Protein AF-A0A6I3SPV4-F1 (afdb_monomer_lite)

pLDDT: mean 96.74, std 4.32, range [66.31, 98.88]

Structure (mmCIF, N/CA/C/O backbone):
data_AF-A0A6I3SPV4-F1
#
_entry.id   AF-A0A6I3SPV4-F1
#
loop_
_atom_site.group_PDB
_atom_site.id
_atom_site.type_symbol
_atom_site.label_atom_id
_atom_site.label_alt_id
_atom_site.label_comp_id
_atom_site.label_asym_id
_atom_site.label_entity_id
_atom_site.label_seq_id
_atom_site.pdbx_PDB_ins_code
_atom_site.Cartn_x
_atom_site.Cartn_y
_atom_site.Cartn_z
_atom_site.occupancy
_atom_site.B_iso_or_equiv
_atom_site.auth_seq_id
_atom_site.auth_comp_id
_atom_site.auth_asym_id
_atom_site.auth_atom_id
_atom_site.pdbx_PDB_model_num
ATOM 1 N N . MET A 1 1 ? -2.740 8.419 16.083 1.00 66.31 1 MET A N 1
ATOM 2 C CA . MET A 1 1 ? -3.372 7.149 16.501 1.00 66.31 1 MET A CA 1
ATOM 3 C C . MET A 1 1 ? -3.318 6.277 15.277 1.00 66.31 1 MET A C 1
ATOM 5 O O . MET A 1 1 ? -3.723 6.752 14.220 1.00 66.31 1 MET A O 1
ATOM 9 N N . ALA A 1 2 ? -2.817 5.054 15.417 1.00 84.31 2 ALA A N 1
ATOM 10 C CA . ALA A 1 2 ? -2.594 4.194 14.269 1.00 84.31 2 ALA A CA 1
ATOM 11 C C . ALA A 1 2 ? -3.888 3.917 13.501 1.00 84.31 2 ALA A C 1
ATOM 13 O O . ALA A 1 2 ? -4.949 3.723 14.100 1.00 84.31 2 ALA A O 1
ATOM 14 N N . VAL A 1 3 ? -3.783 3.879 12.174 1.00 94.44 3 VAL A N 1
ATOM 15 C CA . VAL A 1 3 ? -4.878 3.508 11.282 1.00 94.44 3 VAL A CA 1
ATOM 16 C C . VAL A 1 3 ? -5.363 2.109 11.643 1.00 94.44 3 VAL A C 1
ATOM 18 O O . VAL A 1 3 ? -4.580 1.164 11.753 1.00 94.44 3 VAL A O 1
ATOM 21 N N . ASN A 1 4 ? -6.679 1.968 11.812 1.00 95.75 4 ASN A N 1
ATOM 22 C CA . ASN A 1 4 ? -7.297 0.673 12.048 1.00 95.75 4 ASN A CA 1
ATOM 23 C C . ASN A 1 4 ? -7.181 -0.180 10.769 1.00 95.75 4 ASN A C 1
ATOM 25 O O . ASN A 1 4 ? -7.647 0.256 9.715 1.00 95.75 4 ASN A O 1
ATOM 29 N N . PRO A 1 5 ? -6.641 -1.411 10.832 1.00 96.44 5 PRO A N 1
ATOM 30 C CA . PRO A 1 5 ? -6.553 -2.287 9.667 1.00 96.44 5 PRO A CA 1
ATOM 31 C C . PRO A 1 5 ? -7.883 -2.483 8.932 1.00 96.44 5 PRO A C 1
ATOM 33 O O . PRO A 1 5 ? -7.904 -2.590 7.714 1.00 96.44 5 PRO A O 1
ATOM 36 N N . ASN A 1 6 ? -9.004 -2.517 9.654 1.00 97.00 6 ASN A N 1
ATOM 37 C CA . ASN A 1 6 ? -10.325 -2.729 9.063 1.00 97.00 6 ASN A CA 1
ATOM 38 C C . ASN A 1 6 ? -10.937 -1.448 8.473 1.00 97.00 6 ASN A C 1
ATOM 40 O O . ASN A 1 6 ? -12.001 -1.520 7.867 1.00 97.00 6 ASN A O 1
ATOM 44 N N . SER A 1 7 ? -10.307 -0.281 8.659 1.00 97.12 7 SER A N 1
ATOM 45 C CA . SER A 1 7 ? -10.754 0.973 8.046 1.00 97.12 7 SER A CA 1
ATOM 46 C C . SER A 1 7 ? -10.005 1.322 6.761 1.00 97.12 7 SER A C 1
ATOM 48 O O . SER A 1 7 ? -10.378 2.292 6.101 1.00 97.12 7 SER A O 1
ATOM 50 N N . VAL A 1 8 ? -8.981 0.548 6.379 1.00 98.19 8 VAL A N 1
ATOM 51 C CA . VAL A 1 8 ? -8.329 0.679 5.071 1.00 98.19 8 VAL A CA 1
ATOM 52 C C . VAL A 1 8 ? -9.319 0.253 3.993 1.00 98.19 8 VAL A C 1
ATOM 54 O O . VAL A 1 8 ? -9.788 -0.881 3.977 1.00 98.19 8 VAL A O 1
ATOM 57 N N . ILE A 1 9 ? -9.636 1.181 3.097 1.00 98.38 9 ILE A N 1
ATOM 58 C CA . ILE A 1 9 ? -10.591 0.973 2.005 1.00 98.38 9 ILE A CA 1
ATOM 59 C C . ILE A 1 9 ? -9.862 0.413 0.792 1.00 98.38 9 ILE A C 1
ATOM 61 O O . ILE A 1 9 ? -10.363 -0.485 0.124 1.00 98.38 9 ILE A O 1
ATOM 65 N N . TYR A 1 10 ? -8.683 0.963 0.508 1.00 98.50 10 TYR A N 1
ATOM 66 C CA . TYR A 1 10 ? -7.884 0.573 -0.638 1.00 98.50 10 TYR A CA 1
ATOM 67 C C . TYR A 1 10 ? -6.418 0.944 -0.426 1.00 98.50 10 TYR A C 1
ATOM 69 O O . 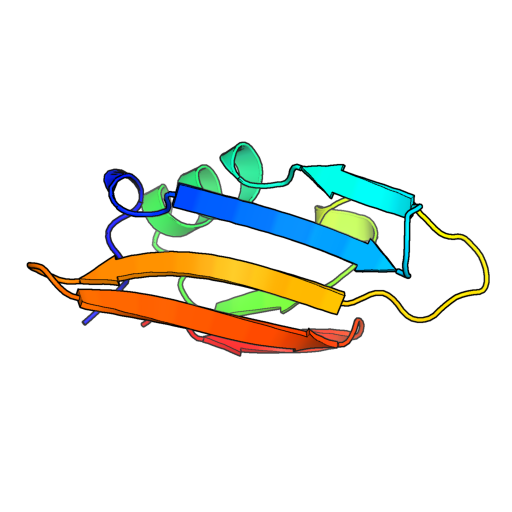TYR A 1 10 ? -6.111 2.003 0.127 1.00 98.50 10 TYR A O 1
ATOM 77 N N . ALA A 1 11 ? -5.514 0.106 -0.921 1.00 98.56 11 ALA A N 1
ATOM 78 C CA . ALA A 1 11 ? -4.123 0.461 -1.122 1.00 98.56 11 ALA A CA 1
ATOM 79 C C . ALA A 1 11 ? -3.614 -0.071 -2.461 1.00 98.56 11 ALA A C 1
ATOM 81 O O . ALA A 1 11 ? -3.830 -1.233 -2.801 1.00 98.56 11 ALA A O 1
ATOM 82 N N . GLY A 1 12 ? -2.892 0.773 -3.191 1.00 98.69 12 GLY A N 1
ATOM 83 C CA . GLY A 1 12 ? -2.263 0.406 -4.451 1.00 98.69 12 GLY A CA 1
ATOM 84 C C . GLY A 1 12 ? -0.777 0.712 -4.423 1.00 98.69 12 GLY A C 1
ATOM 85 O O . GLY A 1 12 ? -0.354 1.721 -3.855 1.00 98.69 12 GLY A O 1
ATOM 86 N N . TYR A 1 13 ? 0.008 -0.157 -5.048 1.00 98.88 13 TYR A N 1
ATOM 87 C CA . TYR A 1 13 ? 1.419 0.083 -5.318 1.00 98.88 13 TYR A CA 1
ATOM 88 C C . TYR A 1 13 ? 1.655 -0.035 -6.816 1.00 98.88 13 TYR A C 1
ATOM 90 O O . TYR A 1 13 ? 1.320 -1.061 -7.405 1.00 98.88 13 TYR A O 1
ATOM 98 N N . GLY A 1 14 ? 2.156 1.022 -7.454 1.00 98.56 14 GLY A N 1
ATOM 99 C CA . GLY A 1 14 ? 2.308 1.019 -8.906 1.00 98.56 14 GLY A CA 1
ATOM 100 C C . GLY A 1 14 ? 2.606 2.365 -9.543 1.00 98.56 14 GLY A C 1
ATOM 101 O O . GLY A 1 14 ? 2.923 3.340 -8.863 1.00 98.56 14 GLY A O 1
ATOM 102 N N . CYS A 1 15 ? 2.496 2.398 -10.869 1.00 96.94 15 CYS A N 1
ATOM 103 C CA . CYS A 1 15 ? 2.653 3.592 -11.691 1.00 96.94 15 CYS A CA 1
ATOM 104 C C . CYS A 1 15 ? 1.646 3.570 -12.855 1.00 96.94 15 CYS A C 1
ATOM 106 O O . CYS A 1 15 ? 1.486 2.559 -13.545 1.00 96.94 15 CYS A O 1
ATOM 108 N N . TYR A 1 16 ? 0.953 4.688 -13.091 1.00 92.44 16 TYR A N 1
ATOM 109 C CA . TYR A 1 16 ? -0.111 4.809 -14.098 1.00 92.44 16 TYR A CA 1
ATOM 110 C C . TYR A 1 16 ? -1.163 3.682 -14.013 1.00 92.44 16 TYR A C 1
ATOM 112 O O . TYR A 1 16 ? -1.916 3.609 -13.047 1.00 92.44 16 TYR A O 1
ATOM 120 N N . ARG A 1 17 ? -1.250 2.823 -15.041 1.00 93.06 17 ARG A N 1
ATOM 121 C CA . ARG A 1 17 ? -2.195 1.692 -15.130 1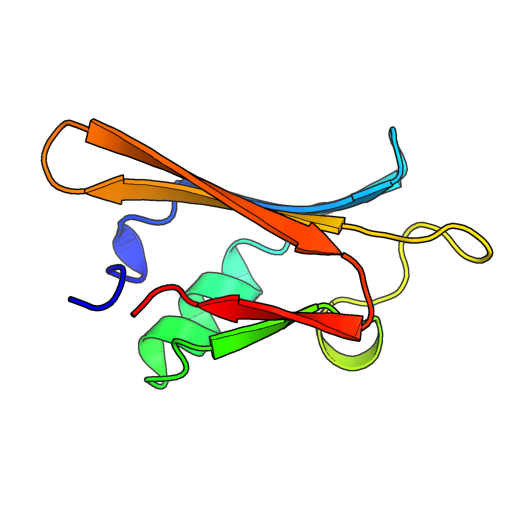.00 93.06 17 ARG A CA 1
ATOM 122 C C . ARG A 1 17 ? -1.579 0.352 -14.702 1.00 93.06 17 ARG A C 1
ATOM 124 O O . ARG A 1 17 ? -2.240 -0.674 -14.809 1.00 93.06 17 ARG A O 1
ATOM 131 N N . LYS A 1 18 ? -0.321 0.352 -14.256 1.00 97.62 18 LYS A N 1
ATOM 132 C CA . LYS A 1 18 ? 0.420 -0.826 -13.800 1.00 97.62 18 LYS A CA 1
ATOM 133 C C . LYS A 1 18 ? 0.507 -0.789 -12.274 1.00 97.62 18 LYS A C 1
ATOM 135 O O . LYS A 1 18 ? 1.474 -0.273 -11.712 1.00 97.62 18 LYS A O 1
ATOM 140 N N . THR A 1 19 ? -0.533 -1.291 -11.617 1.00 98.25 19 THR A N 1
ATOM 141 C CA . THR A 1 19 ? -0.685 -1.200 -10.161 1.00 98.25 19 THR A CA 1
ATOM 142 C C . THR A 1 19 ? -1.180 -2.517 -9.599 1.00 98.25 19 THR A C 1
ATOM 144 O O . THR A 1 19 ? -2.157 -3.075 -10.096 1.00 98.25 19 THR A O 1
ATOM 147 N N . TYR A 1 20 ? -0.526 -2.992 -8.543 1.00 98.69 20 TYR A N 1
ATOM 148 C CA . TYR A 1 20 ? -1.038 -4.085 -7.731 1.00 98.69 20 TYR A CA 1
ATOM 149 C C . TYR A 1 20 ? -1.918 -3.535 -6.614 1.00 98.69 20 TYR A C 1
ATOM 151 O O . TYR A 1 20 ? -1.559 -2.563 -5.945 1.00 98.69 20 TYR A O 1
ATOM 159 N N . ASP A 1 21 ? -3.070 -4.172 -6.413 1.00 98.56 21 ASP A N 1
ATOM 160 C CA . ASP A 1 21 ? -3.856 -3.988 -5.198 1.00 98.56 21 ASP A CA 1
ATOM 161 C C . ASP A 1 21 ? -3.116 -4.670 -4.044 1.00 98.56 21 ASP A C 1
ATOM 163 O O . ASP A 1 21 ? -2.926 -5.887 -4.027 1.00 98.56 21 ASP A O 1
ATOM 167 N N . VAL A 1 22 ? -2.671 -3.859 -3.091 1.00 98.75 22 VAL A N 1
ATOM 168 C CA . VAL A 1 22 ? -1.889 -4.289 -1.928 1.00 98.75 22 VAL A CA 1
ATOM 169 C C . VAL A 1 22 ? -2.658 -4.092 -0.624 1.00 98.75 22 VAL A C 1
ATOM 171 O O . VAL A 1 22 ? -2.075 -4.163 0.460 1.00 98.75 22 VAL A O 1
ATOM 174 N N . THR A 1 23 ? -3.978 -3.887 -0.694 1.00 98.75 23 THR A N 1
ATOM 175 C CA . THR A 1 23 ? -4.852 -3.659 0.470 1.00 98.75 23 THR A CA 1
ATOM 176 C C . THR A 1 23 ? -4.684 -4.760 1.523 1.00 98.75 23 THR A C 1
ATOM 178 O O . THR A 1 23 ? -4.493 -4.481 2.709 1.00 98.75 23 THR A O 1
ATOM 181 N N . GLY A 1 24 ? -4.650 -6.028 1.102 1.00 98.56 24 GLY A N 1
ATOM 182 C CA . GLY A 1 24 ? -4.432 -7.167 2.004 1.00 98.56 24 GLY A CA 1
ATOM 183 C C . GLY A 1 24 ? -3.074 -7.136 2.723 1.00 98.56 24 GLY A C 1
ATOM 184 O O . GLY A 1 24 ? -2.986 -7.470 3.907 1.00 98.56 24 GLY A O 1
ATOM 185 N N . ILE A 1 25 ? -2.021 -6.672 2.044 1.00 98.50 25 ILE A N 1
ATOM 186 C CA . ILE A 1 25 ? -0.669 -6.573 2.612 1.00 98.50 25 ILE A CA 1
ATOM 187 C C . ILE A 1 25 ? -0.627 -5.450 3.654 1.00 98.50 25 ILE A C 1
ATOM 189 O O . ILE A 1 25 ? -0.148 -5.667 4.769 1.00 98.50 25 ILE A O 1
ATOM 193 N N . ILE A 1 26 ? -1.183 -4.275 3.333 1.00 98.38 26 ILE A N 1
ATOM 194 C CA . ILE A 1 26 ? -1.242 -3.129 4.255 1.00 98.38 26 ILE A CA 1
ATOM 195 C C . ILE A 1 26 ? -2.029 -3.479 5.518 1.00 98.38 26 ILE A C 1
ATOM 197 O O . ILE A 1 26 ? -1.539 -3.267 6.628 1.00 98.38 26 ILE A O 1
ATOM 201 N N . THR A 1 27 ? -3.217 -4.070 5.374 1.00 98.31 27 THR A N 1
ATOM 202 C CA . THR A 1 27 ? -4.029 -4.458 6.537 1.00 98.31 27 THR A CA 1
ATOM 203 C C . THR A 1 27 ? -3.334 -5.506 7.404 1.00 98.31 27 THR A C 1
ATOM 205 O O . THR A 1 27 ? -3.372 -5.405 8.628 1.00 98.31 27 THR A O 1
ATOM 208 N N . THR A 1 28 ? -2.628 -6.470 6.806 1.00 98.38 28 THR A N 1
ATOM 209 C CA . THR A 1 28 ? -1.824 -7.452 7.553 1.00 98.38 28 THR A CA 1
ATOM 210 C C . THR A 1 28 ? -0.677 -6.787 8.319 1.00 98.38 28 THR A C 1
ATOM 212 O O . THR A 1 28 ? -0.479 -7.081 9.496 1.00 98.38 28 THR A O 1
ATOM 215 N N . LYS A 1 29 ? 0.046 -5.843 7.704 1.00 97.75 29 LYS A N 1
ATOM 216 C CA . LYS A 1 29 ? 1.114 -5.087 8.381 1.00 97.75 29 LYS A CA 1
ATOM 217 C C . LYS A 1 29 ? 0.590 -4.294 9.577 1.00 97.75 29 LYS A C 1
ATOM 219 O O . LYS A 1 29 ? 1.151 -4.410 10.666 1.00 97.75 29 LYS A O 1
ATOM 224 N N . LEU A 1 30 ? -0.520 -3.575 9.405 1.00 97.12 30 LEU A N 1
ATOM 225 C CA . LEU A 1 30 ? -1.148 -2.814 10.488 1.00 97.12 30 LEU A CA 1
ATOM 226 C C . LEU A 1 30 ? -1.636 -3.730 11.624 1.00 97.12 30 LEU A C 1
ATOM 228 O O . LEU A 1 30 ? -1.441 -3.400 12.791 1.00 97.12 30 LEU A O 1
ATOM 232 N N . ARG A 1 31 ? -2.207 -4.909 11.312 1.00 97.19 31 ARG A N 1
ATOM 233 C CA . ARG A 1 31 ? -2.585 -5.917 12.329 1.00 97.19 31 ARG A CA 1
ATOM 234 C C . ARG A 1 31 ? -1.386 -6.398 13.143 1.00 97.19 31 ARG A C 1
ATOM 236 O O . ARG A 1 31 ? -1.531 -6.670 14.328 1.00 97.19 31 ARG A O 1
ATOM 243 N N . ASN A 1 32 ? -0.210 -6.440 12.524 1.00 97.12 32 ASN A N 1
ATOM 244 C CA . ASN A 1 32 ? 1.050 -6.795 13.173 1.00 97.12 32 ASN A CA 1
ATOM 245 C C . ASN A 1 32 ? 1.732 -5.600 13.870 1.00 97.12 32 ASN A C 1
ATOM 247 O O . ASN A 1 32 ? 2.895 -5.701 14.253 1.00 97.12 32 ASN A O 1
ATOM 251 N N . GLY A 1 33 ? 1.046 -4.460 14.008 1.00 96.06 33 GLY A N 1
ATOM 252 C CA . GLY A 1 33 ? 1.571 -3.260 14.666 1.00 96.06 33 GLY A CA 1
ATOM 253 C C . GLY A 1 33 ? 2.571 -2.455 13.831 1.00 96.06 33 GLY A C 1
ATOM 254 O O . GLY A 1 33 ? 3.179 -1.519 14.344 1.00 96.06 33 GLY A O 1
ATOM 255 N N . GLN A 1 34 ? 2.756 -2.785 12.548 1.00 96.62 34 GLN A N 1
ATOM 256 C CA . GLN A 1 34 ? 3.637 -2.037 11.650 1.00 96.62 34 GLN A CA 1
ATOM 257 C C . GLN A 1 34 ? 2.878 -0.849 11.052 1.00 96.62 34 GLN A C 1
ATOM 259 O O . GLN A 1 34 ? 2.087 -1.021 10.126 1.00 96.62 34 GLN A O 1
ATOM 264 N N . THR A 1 35 ? 3.121 0.354 11.571 1.00 96.50 35 THR A N 1
ATOM 265 C CA . THR A 1 35 ? 2.472 1.598 11.111 1.00 96.50 35 THR A CA 1
ATOM 266 C C . THR A 1 35 ? 3.309 2.394 10.117 1.00 96.50 35 THR A C 1
ATOM 268 O O . THR A 1 35 ? 2.759 3.148 9.319 1.00 96.50 35 THR A O 1
ATOM 271 N N . THR A 1 36 ? 4.628 2.204 10.120 1.00 97.56 36 THR A N 1
ATOM 272 C CA . THR A 1 36 ? 5.524 2.751 9.098 1.00 97.56 36 THR A CA 1
ATOM 273 C C . THR A 1 36 ? 5.690 1.725 7.988 1.00 97.56 36 THR A C 1
ATOM 275 O O . THR A 1 36 ? 6.286 0.666 8.187 1.00 97.56 36 THR A O 1
ATOM 278 N N . ILE A 1 37 ? 5.150 2.035 6.815 1.00 97.81 37 ILE A N 1
ATOM 279 C CA . ILE A 1 37 ? 5.174 1.159 5.651 1.00 97.81 37 ILE A CA 1
ATOM 280 C C . ILE A 1 37 ? 6.259 1.636 4.692 1.00 97.81 37 ILE A C 1
ATOM 282 O O . ILE A 1 37 ? 6.187 2.752 4.183 1.00 97.81 37 ILE A O 1
ATOM 286 N N . HIS A 1 38 ? 7.241 0.779 4.431 1.00 98.31 38 HIS A N 1
ATOM 287 C CA . HIS A 1 38 ? 8.253 1.025 3.411 1.00 98.31 38 HIS A CA 1
ATOM 288 C C . HIS A 1 38 ? 7.718 0.637 2.029 1.00 98.31 38 HIS A C 1
ATOM 290 O O . HIS A 1 38 ? 7.275 -0.497 1.831 1.00 98.31 38 HIS A O 1
ATOM 296 N N . ALA A 1 39 ? 7.733 1.574 1.083 1.00 98.50 39 ALA A N 1
ATOM 297 C CA . ALA A 1 39 ? 7.260 1.348 -0.275 1.00 98.50 39 ALA A CA 1
ATOM 298 C C . ALA A 1 39 ? 8.345 0.682 -1.133 1.00 98.50 39 ALA A C 1
ATOM 300 O O . ALA A 1 39 ? 9.203 1.369 -1.682 1.00 98.50 39 ALA A O 1
ATOM 301 N N . SER A 1 40 ? 8.313 -0.647 -1.279 1.00 98.44 40 SER A N 1
ATOM 302 C CA . SER A 1 40 ? 9.317 -1.376 -2.068 1.00 98.44 40 SER A CA 1
ATOM 303 C C . SER A 1 40 ? 8.775 -2.596 -2.817 1.00 98.44 40 SER A C 1
ATOM 305 O O . SER A 1 40 ? 7.790 -3.220 -2.410 1.00 98.44 40 SER A O 1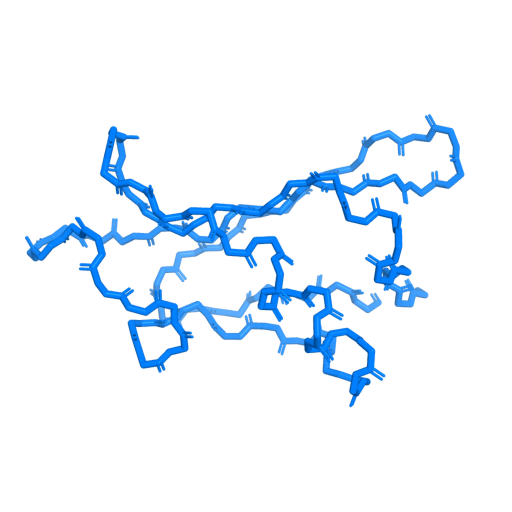
ATOM 307 N N . ASN A 1 41 ? 9.484 -2.974 -3.885 1.00 98.56 41 ASN A N 1
ATOM 308 C CA . ASN A 1 41 ? 9.193 -4.173 -4.678 1.00 98.56 41 ASN A CA 1
ATOM 309 C C . ASN A 1 41 ? 9.341 -5.464 -3.867 1.00 98.56 41 ASN A C 1
ATOM 311 O O . ASN A 1 41 ? 8.607 -6.414 -4.111 1.00 98.56 41 ASN A O 1
ATOM 315 N N . ASP A 1 42 ? 10.227 -5.498 -2.870 1.00 98.25 42 ASP A N 1
ATOM 316 C CA . ASP A 1 42 ? 10.393 -6.673 -2.003 1.00 98.25 42 ASP A CA 1
ATOM 317 C C . ASP A 1 42 ? 9.154 -6.936 -1.137 1.00 98.25 42 ASP A C 1
ATOM 319 O O . ASP A 1 42 ? 8.885 -8.069 -0.743 1.00 98.25 42 ASP A O 1
ATOM 323 N N . VAL A 1 43 ? 8.388 -5.884 -0.830 1.00 97.44 43 VAL A N 1
ATOM 324 C CA . VAL A 1 43 ? 7.170 -5.982 -0.021 1.00 97.44 43 VAL A CA 1
ATOM 325 C C . VAL A 1 43 ? 5.943 -6.248 -0.890 1.00 97.44 43 VAL A C 1
ATOM 327 O O . VAL A 1 43 ? 5.069 -7.015 -0.489 1.00 97.44 43 VAL A O 1
ATOM 330 N N . PHE A 1 44 ? 5.851 -5.593 -2.049 1.00 98.31 44 PHE A N 1
ATOM 331 C CA . PHE A 1 44 ? 4.621 -5.532 -2.846 1.00 98.31 44 PHE A CA 1
ATOM 332 C C . PHE A 1 44 ? 4.703 -6.236 -4.207 1.00 98.31 44 PHE A C 1
ATOM 334 O O . PHE A 1 44 ? 3.676 -6.403 -4.861 1.00 98.31 44 PHE A O 1
ATOM 341 N N . GLY A 1 45 ? 5.893 -6.655 -4.634 1.00 98.25 45 GLY A N 1
ATOM 342 C CA . GLY A 1 45 ? 6.193 -7.007 -6.021 1.00 98.25 45 GLY A CA 1
ATOM 343 C C . GLY A 1 45 ? 6.422 -5.771 -6.900 1.00 98.25 45 GLY A C 1
ATOM 344 O O . GLY A 1 45 ? 6.113 -4.648 -6.503 1.00 98.25 45 GLY A O 1
ATOM 345 N N . ASP A 1 46 ? 6.951 -5.987 -8.109 1.00 98.38 46 ASP A N 1
ATOM 346 C CA . ASP A 1 46 ? 7.178 -4.924 -9.097 1.00 98.38 46 ASP A CA 1
ATOM 347 C C . ASP A 1 46 ? 6.122 -4.978 -10.221 1.00 98.38 46 ASP A C 1
ATOM 349 O O . ASP A 1 46 ? 6.217 -5.814 -11.126 1.00 98.38 46 ASP A O 1
ATOM 353 N N . PRO A 1 47 ? 5.084 -4.127 -10.179 1.00 98.31 47 PRO A N 1
ATOM 354 C CA . PRO A 1 47 ? 4.081 -4.043 -11.239 1.00 98.31 47 PRO A CA 1
ATOM 355 C C . PRO A 1 47 ? 4.559 -3.259 -12.468 1.00 98.31 47 PRO A C 1
ATOM 357 O O . PRO A 1 47 ? 3.957 -3.380 -13.537 1.00 98.31 47 PRO A O 1
ATOM 360 N N . ALA A 1 48 ? 5.597 -2.428 -12.341 1.00 98.00 48 ALA A N 1
ATO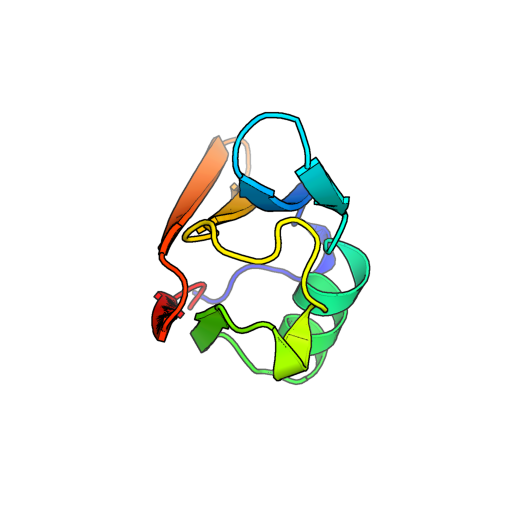M 361 C CA . ALA A 1 48 ? 6.033 -1.505 -13.384 1.00 98.00 48 ALA A CA 1
ATOM 362 C C . ALA A 1 48 ? 7.571 -1.441 -13.464 1.00 98.00 48 ALA A C 1
ATOM 364 O O . ALA A 1 48 ? 8.164 -0.428 -13.080 1.00 98.00 48 ALA A O 1
ATOM 365 N N . PRO A 1 49 ? 8.227 -2.493 -13.993 1.00 97.50 49 PRO A N 1
ATOM 366 C CA . PRO A 1 49 ? 9.680 -2.525 -14.093 1.00 97.50 49 PRO A CA 1
ATOM 367 C C . PRO A 1 49 ? 10.226 -1.354 -14.913 1.00 97.50 49 PRO A C 1
ATOM 369 O O . PRO A 1 49 ? 9.746 -1.082 -16.015 1.00 97.50 49 PRO A O 1
ATOM 372 N N . GLY A 1 50 ? 11.242 -0.680 -14.372 1.00 97.00 50 GLY A N 1
ATOM 373 C CA . GLY A 1 50 ? 11.868 0.503 -14.974 1.00 97.00 50 GLY A CA 1
ATOM 374 C C . GLY A 1 50 ? 11.194 1.838 -14.634 1.00 97.00 50 GLY A C 1
ATOM 375 O O . GLY A 1 50 ? 11.797 2.882 -14.868 1.00 97.00 50 GLY A O 1
ATOM 376 N N . ASP A 1 51 ? 10.003 1.819 -14.029 1.00 98.12 51 ASP A N 1
ATOM 377 C CA . ASP A 1 51 ? 9.276 3.015 -13.600 1.00 98.12 51 ASP A CA 1
ATOM 378 C C . ASP A 1 51 ? 9.310 3.159 -12.065 1.00 98.12 51 ASP A C 1
ATOM 380 O O . ASP A 1 51 ? 9.190 2.173 -11.327 1.00 98.12 51 ASP A O 1
ATOM 384 N N . LYS A 1 52 ? 9.418 4.400 -11.558 1.00 98.00 52 LYS A N 1
ATOM 385 C CA . LYS A 1 52 ? 9.240 4.671 -10.120 1.00 98.00 52 LYS A CA 1
ATOM 386 C C . LYS A 1 52 ? 7.777 4.429 -9.747 1.00 98.00 52 LYS A C 1
ATOM 388 O O . LYS A 1 52 ? 6.878 5.021 -10.347 1.00 98.00 52 LYS A O 1
ATOM 393 N N . LYS A 1 53 ? 7.542 3.581 -8.745 1.00 98.69 53 LYS A N 1
ATOM 394 C CA . LYS A 1 53 ? 6.190 3.284 -8.240 1.00 98.69 53 LYS A CA 1
ATOM 395 C C . LYS A 1 53 ? 5.855 4.141 -7.029 1.00 98.69 53 LYS A C 1
ATOM 397 O O . LYS A 1 53 ? 6.736 4.711 -6.387 1.00 98.69 53 LYS A O 1
ATOM 402 N N . TYR A 1 54 ? 4.574 4.200 -6.700 1.00 98.62 54 TYR A N 1
ATOM 403 C CA . TYR A 1 54 ? 4.052 4.922 -5.549 1.00 98.62 54 TYR A CA 1
ATOM 404 C C . TYR A 1 54 ? 3.109 4.020 -4.770 1.00 98.62 54 TYR A C 1
ATOM 406 O O . TYR A 1 54 ? 2.273 3.336 -5.361 1.00 98.62 54 TYR A O 1
ATOM 414 N N . LEU A 1 55 ? 3.244 4.036 -3.446 1.00 98.81 55 LEU A N 1
ATOM 415 C CA . LEU A 1 55 ? 2.263 3.459 -2.538 1.00 98.81 55 LEU A CA 1
ATOM 416 C C . LEU A 1 55 ? 1.252 4.547 -2.199 1.00 98.81 55 LEU A C 1
ATOM 418 O O . LEU A 1 55 ? 1.630 5.577 -1.643 1.00 98.81 55 LEU A O 1
ATOM 422 N N . TYR A 1 56 ? -0.020 4.306 -2.488 1.00 98.00 56 TYR A N 1
ATOM 423 C CA . TYR A 1 56 ? -1.117 5.166 -2.064 1.00 98.00 56 TYR A CA 1
ATOM 424 C C . TYR A 1 56 ? -2.125 4.355 -1.258 1.00 98.00 56 TYR A C 1
ATOM 426 O O . TYR A 1 56 ? -2.497 3.246 -1.637 1.00 98.00 56 TYR A O 1
ATOM 434 N N . VAL A 1 57 ? -2.553 4.905 -0.127 1.00 98.62 57 VAL A N 1
ATOM 435 C CA . VAL A 1 57 ? -3.456 4.245 0.820 1.00 98.62 57 VAL A CA 1
ATOM 436 C C . VAL A 1 57 ? -4.619 5.178 1.105 1.00 98.62 57 VAL A C 1
ATOM 438 O O . VAL A 1 57 ? -4.411 6.360 1.370 1.00 98.62 57 VAL A O 1
ATOM 441 N N . VAL A 1 58 ? -5.834 4.641 1.066 1.00 98.44 58 VAL A N 1
ATOM 442 C CA . VAL A 1 58 ? -7.080 5.328 1.412 1.00 98.44 58 VAL A CA 1
ATOM 443 C C . VAL A 1 58 ? -7.722 4.593 2.579 1.00 98.44 58 VAL A C 1
ATOM 445 O O . VAL A 1 58 ? -7.897 3.373 2.536 1.00 98.44 58 VAL A O 1
ATOM 448 N N . TRP A 1 59 ? -8.088 5.324 3.627 1.00 98.00 59 TRP A N 1
ATOM 449 C CA . TRP A 1 59 ? -8.712 4.754 4.819 1.00 98.00 59 TRP A CA 1
ATOM 450 C C . TRP A 1 59 ? -9.770 5.684 5.403 1.00 98.00 59 TRP A C 1
ATOM 452 O O . TRP A 1 59 ? -9.797 6.886 5.130 1.00 98.00 59 TRP A O 1
ATOM 462 N N . LYS A 1 60 ? -10.641 5.116 6.234 1.00 97.25 60 LYS A N 1
ATOM 463 C CA . LYS A 1 60 ? -11.618 5.863 7.022 1.00 97.25 60 LYS A CA 1
ATOM 464 C C . LYS A 1 60 ? -11.055 6.177 8.410 1.00 97.25 60 LYS A C 1
ATOM 466 O O . LYS A 1 60 ? -10.516 5.293 9.081 1.00 97.25 60 LYS A O 1
ATOM 471 N N . GLU A 1 61 ? -11.224 7.412 8.862 1.00 94.12 61 GLU A N 1
ATOM 472 C CA . GLU A 1 61 ? -11.005 7.834 10.247 1.00 94.12 61 GLU A CA 1
ATOM 473 C C . GLU A 1 61 ? -12.283 8.515 10.754 1.00 94.12 61 GLU A C 1
ATOM 475 O O . GLU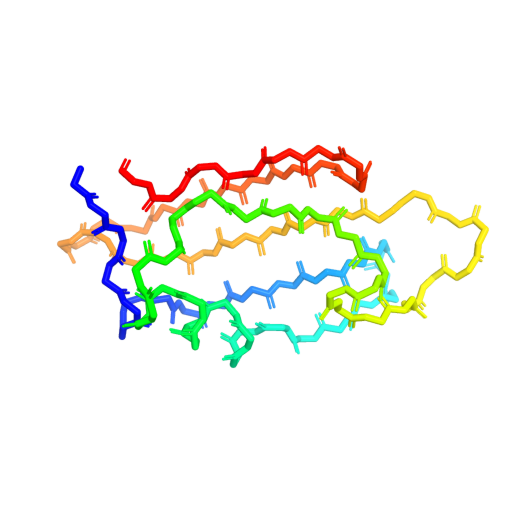 A 1 61 ? -12.606 9.638 10.365 1.00 94.12 61 GLU A O 1
ATOM 480 N N . GLY A 1 62 ? -13.061 7.800 11.572 1.00 90.81 62 GLY A N 1
ATOM 481 C CA . GLY A 1 62 ? -14.421 8.223 11.914 1.00 90.81 62 GLY A CA 1
ATOM 482 C C . GLY A 1 62 ? -15.305 8.245 10.666 1.00 90.81 62 GLY A C 1
ATOM 483 O O . GLY A 1 62 ? -15.500 7.202 10.043 1.00 90.81 62 GLY A O 1
ATOM 484 N N . ASP A 1 63 ? -15.810 9.422 10.293 1.00 93.12 63 ASP A N 1
ATOM 485 C CA . ASP A 1 63 ? -16.570 9.650 9.054 1.00 93.12 63 ASP A CA 1
ATOM 486 C C . ASP A 1 63 ? -15.756 10.281 7.923 1.00 93.12 63 ASP A C 1
ATOM 488 O O . ASP A 1 63 ? -16.243 10.406 6.801 1.00 93.12 63 ASP A O 1
ATOM 492 N N . LEU A 1 64 ? -14.493 10.615 8.185 1.00 95.50 64 LEU A N 1
ATOM 493 C CA . LEU A 1 64 ? -13.615 11.217 7.195 1.00 95.50 64 LEU A CA 1
ATOM 494 C C . LEU A 1 64 ? -12.903 10.145 6.376 1.00 95.50 64 LEU A C 1
ATOM 496 O O . LEU A 1 64 ? -12.369 9.173 6.913 1.00 95.50 64 LEU A O 1
ATOM 500 N N . LEU A 1 65 ? -12.845 10.371 5.067 1.00 96.38 65 LEU A N 1
ATOM 501 C CA . LEU A 1 65 ? -11.925 9.669 4.185 1.00 96.38 65 LEU A CA 1
ATOM 502 C C . LEU A 1 65 ? -10.588 10.401 4.191 1.00 96.38 65 LEU A C 1
ATOM 504 O O . LEU A 1 65 ? -10.521 11.599 3.916 1.00 96.38 65 LEU A O 1
ATOM 508 N N . LYS A 1 66 ? -9.524 9.667 4.501 1.00 97.00 66 LYS A N 1
ATOM 509 C CA . LYS A 1 66 ? -8.145 10.143 4.443 1.00 97.00 66 LYS A CA 1
ATOM 510 C C . LYS A 1 66 ? -7.371 9.365 3.395 1.00 97.00 66 LYS A C 1
ATOM 512 O O . LYS A 1 66 ? -7.729 8.245 3.028 1.00 97.00 66 LYS A O 1
ATOM 517 N N . SER A 1 67 ? -6.296 9.978 2.920 1.00 97.38 67 SER A N 1
ATOM 518 C CA . SER A 1 67 ? -5.350 9.326 2.028 1.00 97.38 67 SER A CA 1
ATOM 519 C C . SER A 1 67 ? -3.920 9.742 2.340 1.00 97.38 67 SER A C 1
ATOM 521 O O . SER A 1 67 ? -3.680 10.783 2.954 1.00 97.38 67 SER A O 1
ATOM 523 N N . GLY A 1 68 ? -2.978 8.908 1.921 1.00 97.69 68 GLY A N 1
ATOM 524 C CA . GLY A 1 68 ? -1.548 9.147 2.024 1.00 97.69 68 GLY A CA 1
ATOM 525 C C . GLY A 1 68 ? -0.837 8.505 0.844 1.00 97.69 68 GLY A C 1
ATOM 526 O O . GLY A 1 68 ? -1.278 7.470 0.343 1.00 97.69 68 GLY A O 1
ATOM 527 N N . VAL A 1 69 ? 0.247 9.131 0.395 1.00 98.06 69 VAL A N 1
ATOM 528 C CA . VAL A 1 69 ? 1.052 8.659 -0.731 1.00 98.06 69 VAL A CA 1
ATOM 529 C C . VAL A 1 69 ? 2.532 8.803 -0.411 1.00 98.06 69 VAL A C 1
ATOM 531 O O . VAL A 1 69 ? 2.942 9.780 0.211 1.00 98.06 69 VAL A O 1
ATOM 534 N N . THR A 1 70 ? 3.333 7.831 -0.835 1.00 98.50 70 THR A N 1
ATOM 535 C CA . THR A 1 70 ? 4.794 7.908 -0.792 1.00 98.50 70 THR A CA 1
ATOM 536 C C . THR A 1 70 ? 5.396 7.230 -2.022 1.00 98.50 70 THR A C 1
ATOM 538 O O . THR A 1 70 ? 4.743 6.400 -2.664 1.00 98.50 70 THR A O 1
ATOM 541 N N . GLY A 1 71 ? 6.618 7.608 -2.389 1.00 98.50 71 GLY A N 1
ATOM 542 C CA . GLY A 1 71 ? 7.335 7.016 -3.517 1.00 98.50 71 GLY A CA 1
ATOM 543 C C . GLY A 1 71 ? 8.048 5.720 -3.140 1.00 98.50 71 GLY A C 1
ATOM 544 O O . GLY A 1 71 ? 8.337 5.470 -1.976 1.00 98.50 71 GLY A O 1
ATOM 545 N N . GLU A 1 72 ? 8.366 4.893 -4.133 1.00 98.62 72 GLU A N 1
ATOM 546 C CA . GLU A 1 72 ? 9.276 3.760 -3.960 1.00 98.62 72 GLU A CA 1
ATOM 547 C C . GLU A 1 72 ? 10.598 4.206 -3.317 1.00 98.62 72 GLU A C 1
ATOM 549 O O . GLU A 1 72 ? 11.198 5.196 -3.748 1.00 98.62 72 GLU A O 1
ATOM 554 N N . GLY A 1 73 ? 11.029 3.457 -2.300 1.00 98.38 73 GLY A N 1
ATOM 555 C CA . GLY A 1 73 ? 12.197 3.746 -1.466 1.00 98.3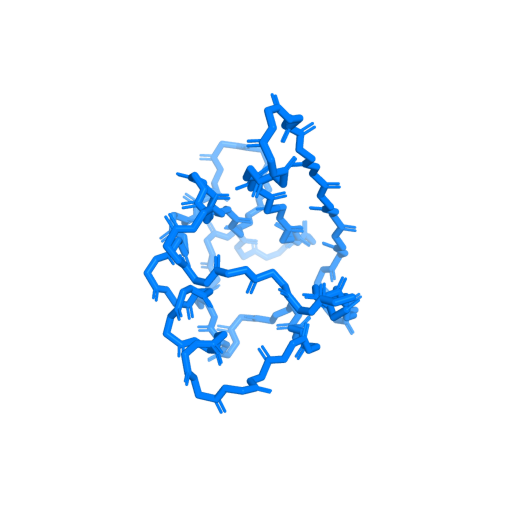8 73 GLY A CA 1
ATOM 556 C C . GLY A 1 73 ? 11.894 4.608 -0.237 1.00 98.38 73 GLY A C 1
ATOM 557 O O . GLY A 1 73 ? 12.724 4.683 0.667 1.00 98.38 73 GLY A O 1
ATOM 558 N N . ASP A 1 74 ? 10.706 5.204 -0.159 1.00 98.62 74 ASP A N 1
ATOM 559 C CA . ASP A 1 74 ? 10.305 6.071 0.944 1.00 98.62 74 ASP A CA 1
ATOM 560 C C . ASP A 1 74 ? 9.345 5.355 1.914 1.00 98.62 74 ASP A C 1
ATOM 562 O O . ASP A 1 74 ? 8.835 4.257 1.663 1.00 98.62 74 ASP A O 1
ATOM 566 N N . ASN A 1 75 ? 9.101 5.989 3.062 1.00 98.25 75 ASN A N 1
ATOM 567 C CA . ASN A 1 75 ? 8.183 5.490 4.081 1.00 98.25 75 ASN A CA 1
ATOM 568 C C . ASN A 1 75 ? 6.863 6.267 4.062 1.00 98.25 75 ASN A C 1
ATOM 570 O O . ASN A 1 75 ? 6.846 7.483 3.871 1.00 98.25 75 ASN A O 1
ATOM 574 N N . LEU A 1 76 ? 5.760 5.568 4.326 1.00 97.88 76 LEU A N 1
ATOM 575 C CA . LEU A 1 76 ? 4.467 6.159 4.655 1.00 97.88 76 LEU A CA 1
ATOM 576 C C . LEU A 1 76 ? 4.121 5.811 6.104 1.00 97.88 76 LEU A C 1
ATOM 578 O O . LEU A 1 76 ? 4.064 4.635 6.460 1.00 97.88 76 LEU A O 1
ATOM 582 N N . ASN A 1 77 ? 3.896 6.826 6.937 1.00 97.06 77 ASN A N 1
ATOM 583 C CA . ASN A 1 77 ? 3.478 6.634 8.323 1.00 97.06 77 ASN A CA 1
ATOM 584 C C . ASN A 1 77 ? 1.944 6.670 8.423 1.00 97.06 77 ASN A C 1
ATOM 586 O O . ASN A 1 77 ? 1.316 7.646 8.020 1.00 97.06 77 ASN A O 1
ATOM 590 N N . LEU A 1 78 ? 1.367 5.595 8.957 1.00 94.62 78 LEU A N 1
ATOM 591 C CA . LEU A 1 78 ? -0.062 5.404 9.214 1.00 94.62 78 LEU A CA 1
ATOM 592 C C . LEU A 1 78 ? -0.352 5.305 10.732 1.00 94.62 78 LEU A C 1
ATOM 594 O O . LEU A 1 78 ? -1.279 4.610 11.143 1.00 94.62 78 LEU A O 1
ATOM 598 N N . GLY A 1 79 ? 0.493 5.923 11.566 1.00 84.12 79 GLY A N 1
ATOM 599 C CA . GLY A 1 79 ? 0.512 5.921 13.041 1.00 84.12 79 GLY A CA 1
ATOM 600 C C . GLY A 1 79 ? -0.073 7.173 13.696 1.00 84.12 79 GLY A C 1
ATOM 601 O O . GLY A 1 79 ? 0.078 8.270 13.126 1.00 84.12 79 GLY A O 1
#

Sequence (79 aa):
MAVNPNSVIYAGYGCYRKTYDVTGIITTKLRNGQTTIHASNDVFGDPAPGDKKYLYVVWKEGDLLKSGVTGEGDNLNLG

Secondary structure (DSSP, 8-state):
-PPPGGGEEEEEEEETTEEEE-HHHHHHHHHTT--EEE--HHHH--SSTTS--EEEEEEEETTEEEEEEEETTSEEE--

Organism: Heliobacterium mobile (NCBI:txid28064)

Radius of gyration: 11.86 Å; chains: 1; bounding box: 29×19×32 Å

Foldseek 3Di:
DAAQLVFWPWKWKFDDPQIDTCSVLVSVCVVVVNQKDARECVSGNYSDPPDKIKIKTWGDDPNDIDIDMDIHRDIDGRD